Protein AF-A0A443Q8C3-F1 (afdb_monomer_lite)

Structure (mmCIF, N/CA/C/O backbone):
data_AF-A0A443Q8C3-F1
#
_entry.id   AF-A0A443Q8C3-F1
#
loop_
_atom_site.group_PDB
_atom_site.id
_atom_site.type_symbol
_atom_site.label_atom_id
_atom_site.label_alt_id
_atom_site.label_comp_id
_atom_site.label_asym_id
_atom_site.label_entity_id
_atom_site.label_seq_id
_atom_site.pdbx_PDB_ins_code
_atom_site.Cartn_x
_atom_site.Cartn_y
_atom_site.Cartn_z
_atom_site.occupancy
_atom_site.B_iso_or_equiv
_atom_site.auth_seq_id
_atom_site.auth_comp_id
_atom_site.auth_asym_id
_atom_site.auth_atom_id
_atom_site.pdbx_PDB_model_num
ATOM 1 N N . ARG A 1 1 ? -14.562 -20.144 0.808 1.00 48.78 1 ARG A N 1
ATOM 2 C CA . ARG A 1 1 ? -14.184 -19.216 -0.286 1.00 48.78 1 ARG A CA 1
ATOM 3 C C . ARG A 1 1 ? -14.293 -17.793 0.265 1.00 48.78 1 ARG A C 1
ATOM 5 O O . ARG A 1 1 ? -15.387 -17.267 0.357 1.00 48.78 1 ARG A O 1
ATOM 12 N N . TRP A 1 2 ? -13.187 -17.253 0.783 1.00 51.28 2 TRP A N 1
ATOM 13 C CA . TRP A 1 2 ? -13.104 -16.040 1.626 1.00 51.28 2 TRP A CA 1
ATOM 14 C C . TRP A 1 2 ? -13.117 -14.715 0.832 1.00 51.28 2 TRP A C 1
ATOM 16 O O . TRP A 1 2 ? -12.510 -13.733 1.235 1.00 51.28 2 TRP A O 1
ATOM 26 N N . GLU A 1 3 ? -13.761 -14.675 -0.331 1.00 54.03 3 GLU A N 1
ATOM 27 C CA . GLU A 1 3 ? -13.384 -13.722 -1.387 1.00 54.03 3 GLU A CA 1
ATOM 28 C C . GLU A 1 3 ? -13.912 -12.284 -1.242 1.00 54.03 3 GLU A C 1
ATOM 30 O O . GLU A 1 3 ? -13.580 -11.454 -2.086 1.00 54.03 3 GLU A O 1
ATOM 35 N N . LYS A 1 4 ? -14.740 -11.950 -0.245 1.00 54.16 4 LYS A N 1
ATOM 36 C CA . LYS A 1 4 ? -15.472 -10.667 -0.255 1.00 54.16 4 LYS A CA 1
ATOM 37 C C . LYS A 1 4 ? -15.830 -10.108 1.129 1.00 54.16 4 LYS A C 1
ATOM 39 O O . LYS A 1 4 ? -16.882 -9.500 1.263 1.00 54.16 4 LYS A O 1
ATOM 44 N N . ASP A 1 5 ? -14.990 -10.298 2.144 1.00 58.72 5 ASP A N 1
ATOM 45 C CA . ASP A 1 5 ? -15.220 -9.660 3.449 1.00 58.72 5 ASP A CA 1
ATOM 46 C C . ASP A 1 5 ? -14.218 -8.514 3.675 1.00 58.72 5 ASP A C 1
ATOM 48 O O . ASP A 1 5 ? -13.044 -8.793 3.944 1.00 58.72 5 ASP A O 1
ATOM 52 N N . PRO A 1 6 ? -14.632 -7.235 3.576 1.00 57.81 6 PRO A N 1
ATOM 53 C CA . PRO A 1 6 ? -13.792 -6.111 3.991 1.00 57.81 6 PRO A CA 1
ATOM 54 C C . PRO A 1 6 ? -13.424 -6.181 5.484 1.00 57.81 6 PRO A C 1
ATOM 56 O O . PRO A 1 6 ? -12.370 -5.682 5.870 1.00 57.81 6 PRO A O 1
ATOM 59 N N . ASP A 1 7 ? -14.213 -6.902 6.289 1.00 65.56 7 ASP A N 1
ATOM 60 C CA . ASP A 1 7 ? -13.975 -7.166 7.715 1.00 65.56 7 ASP A CA 1
ATOM 61 C C . ASP A 1 7 ? -12.848 -8.186 7.998 1.00 65.56 7 ASP A C 1
ATOM 63 O O . ASP A 1 7 ? -12.597 -8.536 9.151 1.00 65.56 7 ASP A O 1
ATOM 67 N N . LYS A 1 8 ? -12.151 -8.693 6.968 1.00 79.88 8 LYS A N 1
ATOM 68 C CA . LYS A 1 8 ? -11.040 -9.660 7.121 1.00 79.88 8 LYS A CA 1
ATOM 69 C C . LYS A 1 8 ? -9.657 -9.108 6.819 1.00 79.88 8 LYS A C 1
ATOM 71 O O . LYS A 1 8 ? -8.678 -9.850 6.930 1.00 79.88 8 LYS A O 1
ATOM 76 N N . CYS A 1 9 ? -9.559 -7.840 6.442 1.00 90.12 9 CYS A N 1
ATOM 77 C CA . CYS A 1 9 ? -8.259 -7.203 6.321 1.00 90.12 9 CYS A CA 1
ATOM 78 C C . CYS A 1 9 ? -7.606 -7.067 7.700 1.00 90.12 9 CYS A C 1
ATOM 80 O O . CYS A 1 9 ? -8.284 -6.930 8.722 1.00 90.12 9 CYS A O 1
ATOM 82 N N . ARG A 1 10 ? -6.276 -7.161 7.742 1.00 90.19 10 ARG A N 1
ATOM 83 C CA . ARG A 1 10 ? -5.535 -6.980 8.996 1.00 90.19 10 ARG A CA 1
ATOM 84 C C . ARG A 1 10 ? -5.657 -5.519 9.455 1.00 90.19 10 ARG A C 1
ATOM 86 O O . ARG A 1 10 ? -6.044 -4.657 8.661 1.00 90.19 10 ARG A O 1
ATOM 93 N N . PRO A 1 11 ? -5.306 -5.201 10.713 1.00 92.19 11 PRO A N 1
ATOM 94 C CA . PRO A 1 11 ? -5.140 -3.810 11.114 1.00 92.19 11 PRO A CA 1
ATOM 95 C C . PRO A 1 11 ? -4.260 -3.053 10.114 1.00 92.19 11 PRO A C 1
ATOM 97 O O . PRO A 1 11 ? -3.286 -3.605 9.602 1.00 92.19 11 PRO A O 1
ATOM 100 N N . ASP A 1 12 ? -4.636 -1.806 9.831 1.00 94.19 12 ASP A N 1
ATOM 101 C CA . ASP A 1 12 ? -3.954 -0.925 8.876 1.00 94.19 12 ASP A CA 1
ATOM 102 C C . ASP A 1 12 ? -4.003 -1.358 7.399 1.00 94.19 12 ASP A C 1
ATOM 104 O O . ASP A 1 12 ? -3.338 -0.761 6.550 1.00 94.19 12 ASP A O 1
ATOM 108 N N . GLU A 1 13 ? -4.855 -2.322 7.058 1.00 94.31 13 GLU A N 1
ATOM 109 C CA . GLU A 1 13 ? -5.178 -2.677 5.679 1.00 94.31 13 GLU A CA 1
ATOM 110 C C . GLU A 1 13 ? -6.592 -2.222 5.296 1.00 94.31 13 GLU A C 1
ATOM 112 O O . GLU A 1 13 ? -7.497 -2.140 6.127 1.00 94.31 13 GLU A O 1
ATOM 117 N N . ILE A 1 14 ? -6.792 -1.954 4.009 1.00 93.19 14 ILE A N 1
ATOM 118 C CA . ILE A 1 14 ? -8.093 -1.687 3.397 1.00 93.19 14 ILE A CA 1
ATOM 119 C C . ILE A 1 14 ? -8.336 -2.674 2.262 1.00 93.19 14 ILE A C 1
ATOM 121 O O . ILE A 1 14 ? -7.426 -3.009 1.499 1.00 93.19 14 ILE A O 1
ATOM 125 N N . PHE A 1 15 ? -9.576 -3.141 2.139 1.00 92.69 15 PHE A N 1
ATOM 126 C CA . PHE A 1 15 ? -9.974 -3.939 0.990 1.00 92.69 15 PHE A CA 1
ATOM 127 C C . PHE A 1 15 ? -10.111 -3.031 -0.231 1.00 92.69 15 PHE A C 1
ATOM 129 O O . PHE A 1 15 ? -10.918 -2.100 -0.232 1.00 92.69 15 PHE A O 1
ATOM 136 N N . VAL A 1 16 ? -9.343 -3.314 -1.279 1.00 91.62 16 VAL A N 1
ATOM 137 C CA . VAL A 1 16 ? -9.373 -2.569 -2.538 1.00 91.62 16 VAL A CA 1
ATOM 138 C C . VAL A 1 16 ? -9.769 -3.485 -3.688 1.00 91.62 16 VAL A C 1
ATOM 140 O O . VAL A 1 16 ? -9.358 -4.642 -3.773 1.00 91.62 16 VAL A O 1
ATOM 143 N N . THR A 1 17 ? -10.577 -2.960 -4.607 1.00 93.19 17 THR A N 1
ATOM 144 C CA . THR A 1 17 ? -10.940 -3.647 -5.858 1.00 93.19 17 THR A CA 1
ATOM 145 C C . THR A 1 17 ? -9.952 -3.368 -6.988 1.00 93.19 17 THR A C 1
ATOM 147 O O . THR A 1 17 ? -10.012 -4.013 -8.029 1.00 93.19 17 THR A O 1
ATOM 150 N N . CYS A 1 18 ? -9.047 -2.408 -6.800 1.00 93.12 18 CYS A N 1
ATOM 151 C CA . CYS A 1 18 ? -7.918 -2.175 -7.686 1.00 93.12 18 CYS A CA 1
ATOM 152 C C . CYS A 1 18 ? -6.736 -1.630 -6.882 1.00 93.12 18 CYS A C 1
ATOM 154 O O . CYS 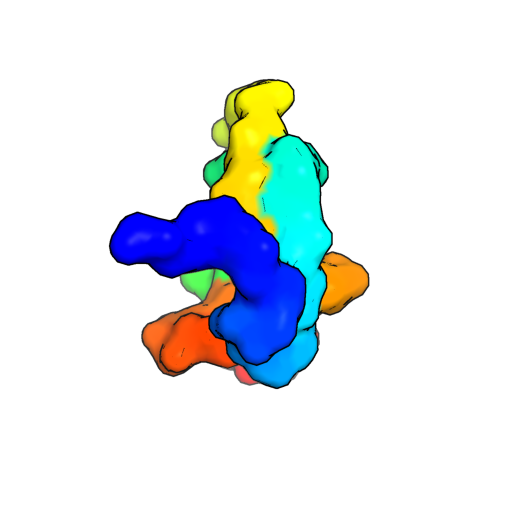A 1 18 ? -6.607 -0.426 -6.680 1.00 93.12 18 CYS A O 1
ATOM 156 N N . GLY A 1 19 ? -5.918 -2.546 -6.373 1.00 93.06 19 GLY A N 1
ATOM 157 C CA . GLY A 1 19 ? -4.654 -2.258 -5.713 1.00 93.06 19 GLY A CA 1
ATOM 158 C C . GLY A 1 19 ? -3.455 -2.387 -6.648 1.00 93.06 19 GLY A C 1
ATOM 159 O O . GLY A 1 19 ? -3.555 -2.984 -7.721 1.00 93.06 19 GLY A O 1
ATOM 160 N N . SER A 1 20 ? -2.305 -1.863 -6.224 1.00 92.56 20 SER A N 1
ATOM 161 C CA . SER A 1 20 ? -1.055 -1.975 -6.987 1.00 92.56 20 SER A CA 1
ATOM 162 C C . SER A 1 20 ? -0.540 -3.417 -6.990 1.00 92.56 20 SER A C 1
ATOM 164 O O . SER A 1 20 ? -0.442 -4.033 -5.927 1.00 92.56 20 SER A O 1
ATOM 166 N N . ALA A 1 21 ? -0.138 -3.936 -8.154 1.00 92.38 21 ALA A N 1
ATOM 167 C CA . ALA A 1 21 ? 0.586 -5.211 -8.277 1.00 92.38 21 ALA A CA 1
ATOM 168 C C . ALA A 1 21 ? 2.026 -5.167 -7.753 1.00 92.38 21 ALA A C 1
ATOM 170 O O . ALA A 1 21 ? 2.714 -6.181 -7.684 1.00 92.38 21 ALA A O 1
ATOM 171 N N . CYS A 1 22 ? 2.474 -3.983 -7.357 1.00 92.94 22 CYS A N 1
ATOM 172 C CA . CYS A 1 22 ? 3.859 -3.668 -7.068 1.00 92.94 22 CYS A CA 1
ATOM 173 C C . CYS A 1 22 ? 3.969 -2.898 -5.748 1.00 92.94 22 CYS A C 1
ATOM 175 O O . CYS A 1 22 ? 4.769 -1.973 -5.618 1.00 92.94 22 CYS A O 1
ATOM 177 N N . ALA A 1 23 ? 3.118 -3.237 -4.776 1.00 92.12 23 ALA A N 1
ATOM 178 C CA . ALA A 1 23 ? 3.078 -2.561 -3.485 1.00 92.12 23 ALA A CA 1
ATOM 179 C C . ALA A 1 23 ? 4.473 -2.476 -2.834 1.00 92.12 23 ALA A C 1
ATOM 181 O O . ALA A 1 23 ? 5.305 -3.387 -2.957 1.00 92.12 23 ALA A O 1
ATOM 182 N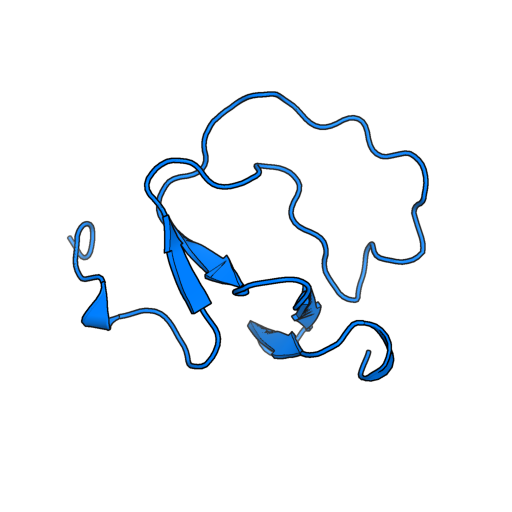 N . ASP A 1 24 ? 4.736 -1.355 -2.166 1.00 93.44 24 ASP A N 1
ATOM 183 C CA . ASP A 1 24 ? 5.946 -1.182 -1.374 1.00 93.44 24 ASP A CA 1
ATOM 184 C C . ASP A 1 24 ? 5.910 -2.089 -0.134 1.00 93.44 24 ASP A C 1
ATOM 186 O O . ASP A 1 24 ? 4.878 -2.316 0.508 1.00 93.44 24 ASP A O 1
ATOM 190 N N . THR A 1 25 ? 7.072 -2.630 0.198 1.00 95.44 25 THR A N 1
ATOM 191 C CA . THR A 1 25 ? 7.333 -3.486 1.354 1.00 95.44 25 THR A CA 1
ATOM 192 C C . THR A 1 25 ? 8.648 -3.051 1.984 1.00 95.44 25 THR A C 1
ATOM 194 O O . THR A 1 25 ? 9.488 -2.441 1.318 1.00 95.44 25 THR A O 1
ATOM 197 N N . CYS A 1 26 ? 8.881 -3.410 3.245 1.00 96.31 26 CYS A N 1
ATOM 198 C CA . CYS A 1 26 ? 10.171 -3.126 3.883 1.00 96.31 26 CYS A CA 1
ATOM 199 C C . CYS A 1 26 ? 11.365 -3.703 3.102 1.00 96.31 26 CYS A C 1
ATOM 201 O O . CYS A 1 26 ? 12.453 -3.135 3.116 1.00 96.31 26 CYS A O 1
ATOM 203 N N . GLU A 1 27 ? 11.157 -4.798 2.371 1.00 94.69 27 GLU A N 1
ATOM 204 C CA . GLU A 1 27 ? 12.196 -5.471 1.593 1.00 94.69 27 GLU A CA 1
ATOM 205 C C . GLU A 1 27 ? 12.528 -4.747 0.286 1.00 94.69 27 GLU A C 1
ATOM 207 O O . GLU A 1 27 ? 13.637 -4.894 -0.213 1.00 94.69 27 GLU A O 1
ATOM 212 N N . ASN A 1 28 ? 11.609 -3.952 -0.273 1.00 94.31 28 ASN A N 1
ATOM 213 C CA . ASN A 1 28 ? 11.789 -3.313 -1.582 1.00 94.31 28 ASN A CA 1
ATOM 214 C C . ASN A 1 28 ? 11.850 -1.776 -1.541 1.00 94.31 28 ASN A C 1
ATOM 216 O O . ASN A 1 28 ? 12.132 -1.170 -2.571 1.00 94.31 28 ASN A O 1
ATOM 220 N N . LEU A 1 29 ? 11.682 -1.152 -0.368 1.00 91.69 29 LEU A N 1
ATOM 221 C CA . LEU A 1 29 ? 11.729 0.309 -0.187 1.00 91.69 29 LEU A CA 1
ATOM 222 C C . LEU A 1 29 ? 13.034 0.969 -0.665 1.00 91.69 29 LEU A C 1
ATOM 224 O O . LEU A 1 29 ? 13.053 2.148 -1.008 1.00 91.69 29 LEU A O 1
ATOM 228 N N . HIS A 1 30 ? 14.140 0.223 -0.688 1.00 91.62 30 HIS A N 1
ATOM 229 C CA . HIS A 1 30 ? 15.432 0.714 -1.171 1.00 91.62 30 HIS A CA 1
ATOM 230 C C . HIS A 1 30 ? 15.548 0.708 -2.709 1.00 91.62 30 HIS A C 1
ATOM 232 O O . HIS A 1 30 ? 16.488 1.284 -3.262 1.00 91.62 30 HIS A O 1
ATOM 238 N N . ILE A 1 31 ? 14.606 0.071 -3.410 1.00 92.56 31 ILE A N 1
ATOM 239 C CA . ILE A 1 31 ? 14.595 -0.069 -4.866 1.00 92.56 31 ILE A CA 1
ATOM 240 C C . ILE A 1 31 ? 13.769 1.074 -5.460 1.00 92.56 31 ILE A C 1
ATOM 242 O O . ILE A 1 31 ? 12.542 1.027 -5.496 1.00 92.56 31 ILE A O 1
ATOM 246 N N . LYS A 1 32 ? 14.459 2.109 -5.946 1.00 84.12 32 LYS A N 1
ATOM 247 C CA . LYS A 1 32 ? 13.823 3.336 -6.461 1.00 84.12 32 LYS A CA 1
ATOM 248 C C . LYS A 1 32 ? 13.113 3.150 -7.802 1.00 84.12 32 LYS A C 1
ATOM 250 O O . LYS A 1 32 ? 12.103 3.792 -8.058 1.00 84.12 32 LYS A O 1
ATOM 255 N N . GLU A 1 33 ? 13.651 2.285 -8.653 1.00 88.56 33 GLU A N 1
ATOM 256 C CA . GLU A 1 33 ? 13.185 2.072 -10.023 1.00 88.56 33 GLU A CA 1
ATOM 257 C C . GLU A 1 33 ? 12.584 0.669 -10.112 1.00 88.56 33 GLU A C 1
ATOM 259 O O . GLU A 1 33 ? 13.304 -0.325 -10.236 1.00 88.56 33 GLU A O 1
ATOM 264 N N . ARG A 1 34 ? 11.256 0.572 -10.004 1.00 90.19 34 ARG A N 1
ATOM 265 C CA . ARG A 1 34 ? 10.527 -0.689 -10.172 1.00 90.19 34 ARG A CA 1
ATOM 266 C C . ARG A 1 34 ? 9.577 -0.560 -11.348 1.00 90.19 34 ARG A C 1
ATOM 268 O O . ARG A 1 34 ? 8.720 0.318 -11.382 1.00 90.19 34 ARG A O 1
ATOM 275 N N . THR A 1 35 ? 9.737 -1.449 -12.323 1.00 90.50 35 THR A N 1
ATOM 276 C CA . THR A 1 35 ? 8.756 -1.570 -13.400 1.00 90.50 35 THR A CA 1
ATOM 277 C C . THR A 1 35 ? 7.570 -2.348 -12.860 1.00 90.50 35 THR A C 1
ATOM 279 O O . THR A 1 35 ? 7.692 -3.523 -12.525 1.00 90.50 35 THR A O 1
ATOM 282 N N . CYS A 1 36 ? 6.434 -1.672 -12.762 1.00 90.88 36 CYS A N 1
ATOM 283 C CA . CYS A 1 36 ? 5.197 -2.240 -12.263 1.00 90.88 36 CYS A CA 1
ATOM 284 C C . CYS A 1 36 ? 4.198 -2.344 -13.415 1.00 90.88 36 CYS A C 1
ATOM 286 O O . CYS A 1 36 ? 4.023 -1.419 -14.215 1.00 90.88 36 CYS A O 1
ATOM 288 N N . THR A 1 37 ? 3.534 -3.481 -13.502 1.00 93.12 37 THR A N 1
ATOM 289 C CA . THR A 1 37 ? 2.405 -3.698 -14.399 1.00 93.12 37 THR A CA 1
ATOM 290 C C . THR A 1 37 ? 1.187 -2.887 -13.945 1.00 93.12 37 THR A C 1
ATOM 292 O O . THR A 1 37 ? 1.069 -2.479 -12.789 1.00 93.12 37 THR A O 1
ATOM 295 N N . ARG A 1 38 ? 0.263 -2.620 -14.876 1.00 91.88 38 ARG A N 1
ATOM 296 C CA . ARG A 1 38 ? -0.957 -1.835 -14.611 1.00 91.88 38 ARG A CA 1
ATOM 297 C C . ARG A 1 38 ? -2.162 -2.696 -14.227 1.00 91.88 38 ARG A C 1
ATOM 299 O O . ARG A 1 38 ? -3.289 -2.210 -14.281 1.00 91.88 38 ARG A O 1
ATOM 306 N N . GLU A 1 39 ? -1.958 -3.969 -13.897 1.00 95.19 39 GLU A N 1
ATOM 307 C CA . GLU A 1 39 ? -3.065 -4.797 -13.427 1.00 95.19 39 GLU A CA 1
ATOM 308 C C . GLU A 1 39 ? -3.551 -4.369 -12.035 1.00 95.19 39 GLU A C 1
ATOM 310 O O . GLU A 1 39 ? -2.792 -3.913 -11.181 1.00 95.19 39 GLU A O 1
ATOM 315 N N . CYS A 1 40 ? -4.851 -4.547 -11.818 1.00 94.44 40 CYS A N 1
ATOM 316 C CA . CYS A 1 40 ? -5.499 -4.325 -10.537 1.00 94.44 40 CYS A CA 1
ATOM 317 C C . CYS A 1 40 ? -5.415 -5.594 -9.686 1.00 94.44 40 CYS A C 1
ATOM 319 O O . CYS A 1 40 ? -5.993 -6.621 -10.053 1.00 94.44 40 CYS A O 1
ATOM 321 N N . ILE A 1 41 ? -4.782 -5.515 -8.515 1.00 92.81 41 ILE A N 1
ATOM 322 C CA . ILE A 1 41 ? -4.840 -6.592 -7.521 1.00 92.81 41 ILE A CA 1
ATOM 323 C C . ILE A 1 41 ? -6.008 -6.340 -6.575 1.00 92.81 41 ILE A C 1
ATOM 325 O O . ILE A 1 41 ? -6.033 -5.351 -5.844 1.00 92.81 41 ILE A O 1
ATOM 329 N N . ILE A 1 42 ? -6.990 -7.239 -6.598 1.00 93.38 42 ILE A N 1
ATOM 330 C CA . ILE A 1 42 ? -8.123 -7.218 -5.669 1.00 93.38 42 ILE A CA 1
ATOM 331 C C . ILE A 1 42 ? -7.688 -7.885 -4.364 1.00 93.38 42 ILE A C 1
ATOM 333 O O . ILE A 1 42 ? -7.229 -9.027 -4.379 1.00 93.38 42 ILE A O 1
ATOM 337 N N . GLY A 1 43 ? -7.865 -7.206 -3.234 1.00 92.19 43 GLY A N 1
ATOM 338 C CA . GLY A 1 43 ? -7.553 -7.763 -1.920 1.00 92.19 43 GLY A CA 1
ATOM 339 C 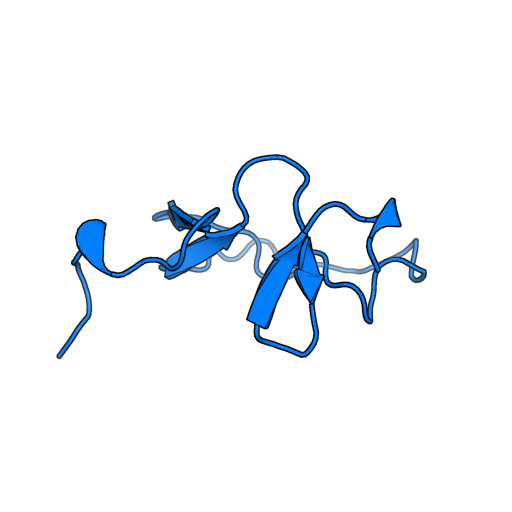C . GLY A 1 43 ? -7.251 -6.702 -0.869 1.00 92.19 43 GLY A C 1
ATOM 340 O O . GLY A 1 43 ? -7.494 -5.517 -1.075 1.00 92.19 43 GLY A O 1
ATOM 341 N N . CYS A 1 44 ? -6.721 -7.140 0.270 1.00 93.81 44 CYS A N 1
ATOM 342 C CA . CYS A 1 44 ? -6.310 -6.251 1.352 1.00 93.81 44 CYS A CA 1
ATOM 343 C C . CYS A 1 44 ? -4.919 -5.666 1.078 1.00 93.81 44 CYS A C 1
ATOM 345 O O . CYS A 1 44 ? -3.943 -6.406 0.910 1.00 93.81 44 CYS A O 1
ATOM 347 N N . GLN A 1 45 ? -4.822 -4.340 1.056 1.00 94.81 45 GLN A N 1
ATOM 348 C CA . GLN A 1 45 ? -3.564 -3.608 0.904 1.00 94.81 45 GLN A CA 1
ATOM 349 C C . GLN A 1 45 ? -3.378 -2.614 2.045 1.00 94.81 45 GLN A C 1
ATOM 351 O O . GLN A 1 45 ? -4.355 -2.154 2.630 1.00 94.81 45 GLN A O 1
ATOM 356 N N . CYS A 1 46 ? -2.125 -2.300 2.374 1.00 95.94 46 CYS A N 1
ATOM 357 C CA . CYS A 1 46 ? -1.815 -1.319 3.406 1.00 95.94 46 CYS A CA 1
ATOM 358 C C . CYS A 1 46 ? -2.443 0.039 3.068 1.00 95.94 46 CYS A C 1
ATOM 360 O O . CYS A 1 46 ? -2.423 0.472 1.916 1.00 95.94 46 CYS A O 1
ATOM 362 N N . ARG A 1 47 ? -3.043 0.692 4.065 1.00 94.81 47 ARG A N 1
ATOM 363 C CA . ARG A 1 47 ? -3.692 1.995 3.881 1.00 94.81 47 ARG A CA 1
ATOM 364 C C . ARG A 1 47 ? -2.662 3.123 3.821 1.00 94.81 47 ARG A C 1
ATOM 366 O O . ARG A 1 47 ? -1.701 3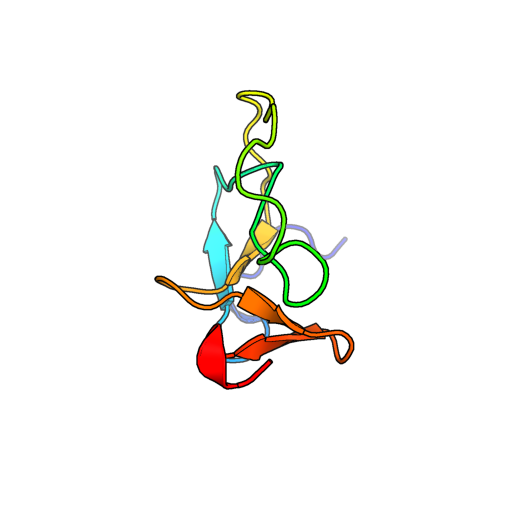.124 4.587 1.00 94.81 47 ARG A O 1
ATOM 373 N N . GLY A 1 48 ? -2.921 4.127 2.986 1.00 93.44 48 GLY A N 1
ATOM 374 C CA . GLY A 1 48 ? -2.050 5.301 2.856 1.00 93.44 48 GLY A CA 1
ATOM 375 C C . GLY A 1 48 ? -0.631 4.920 2.428 1.00 93.44 48 GLY A C 1
ATOM 376 O O . GLY A 1 48 ? -0.463 4.090 1.542 1.00 93.44 48 GLY A O 1
ATOM 377 N N . ASP A 1 49 ? 0.368 5.497 3.098 1.00 92.75 49 ASP A N 1
ATOM 378 C CA . ASP A 1 49 ? 1.796 5.315 2.783 1.00 92.75 49 ASP A CA 1
ATOM 379 C C . ASP A 1 49 ? 2.461 4.194 3.607 1.00 92.75 49 ASP A C 1
ATOM 381 O O . ASP A 1 49 ? 3.681 4.168 3.792 1.00 92.75 49 ASP A O 1
ATOM 385 N N . LEU A 1 50 ? 1.660 3.301 4.195 1.00 96.50 50 LEU A N 1
ATOM 386 C CA . LEU A 1 50 ? 2.179 2.176 4.964 1.00 96.50 50 LEU A CA 1
ATOM 387 C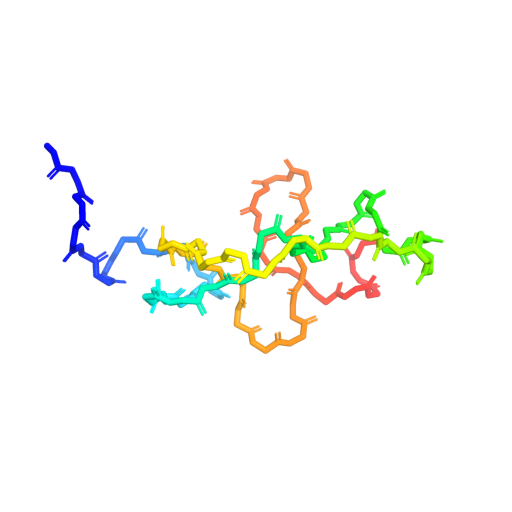 C . LEU A 1 50 ? 2.665 1.066 4.033 1.00 96.50 50 LEU A C 1
ATOM 389 O O . LEU A 1 50 ? 2.068 0.786 2.995 1.00 96.50 50 LEU A O 1
ATOM 393 N N . VAL A 1 51 ? 3.713 0.374 4.464 1.00 96.75 51 VAL A N 1
ATOM 394 C CA . VAL A 1 51 ? 4.328 -0.733 3.733 1.00 96.75 51 VAL A CA 1
ATOM 395 C C . VAL A 1 51 ? 4.229 -2.020 4.533 1.00 96.75 51 VAL A C 1
ATOM 397 O O . VAL A 1 51 ? 4.218 -2.006 5.767 1.00 96.75 51 VAL A O 1
ATOM 400 N N . ARG A 1 52 ? 4.167 -3.156 3.837 1.00 96.56 52 ARG A N 1
ATOM 401 C CA . ARG A 1 52 ? 4.103 -4.461 4.502 1.00 96.56 52 ARG A CA 1
ATOM 402 C C . ARG A 1 52 ? 5.499 -4.876 4.983 1.00 96.56 52 ARG A C 1
ATOM 404 O O . ARG A 1 52 ? 6.449 -4.874 4.201 1.00 96.56 52 ARG A O 1
ATOM 411 N N . ASN A 1 53 ? 5.622 -5.235 6.258 1.00 96.50 53 ASN A N 1
ATOM 412 C CA . ASN A 1 53 ? 6.847 -5.801 6.832 1.00 96.50 53 ASN A CA 1
ATOM 413 C C . ASN A 1 53 ? 6.884 -7.339 6.714 1.00 96.50 53 ASN A C 1
ATOM 415 O O . ASN A 1 53 ? 5.899 -7.963 6.318 1.00 96.50 53 ASN A O 1
ATOM 419 N N . ALA A 1 54 ? 7.998 -7.962 7.113 1.00 94.94 54 ALA A N 1
ATOM 420 C CA . ALA A 1 54 ? 8.177 -9.419 7.060 1.00 94.94 54 ALA A CA 1
ATOM 421 C C . ALA A 1 54 ? 7.205 -10.206 7.969 1.00 94.94 54 ALA A C 1
ATOM 423 O O . ALA A 1 54 ? 6.886 -11.359 7.690 1.00 94.94 54 ALA A O 1
ATOM 424 N N . ALA A 1 55 ? 6.674 -9.583 9.030 1.00 94.56 55 ALA A N 1
ATOM 425 C CA . ALA A 1 55 ? 5.611 -10.164 9.860 1.00 94.56 55 ALA A CA 1
ATOM 426 C C . ALA A 1 55 ? 4.217 -10.059 9.200 1.00 94.56 55 ALA A C 1
ATOM 428 O O . ALA A 1 55 ? 3.220 -10.585 9.702 1.00 94.56 55 ALA A O 1
ATOM 429 N N . GLY A 1 56 ? 4.130 -9.377 8.057 1.00 92.69 56 GLY A N 1
ATOM 430 C CA . GLY A 1 56 ? 2.913 -9.151 7.296 1.00 92.69 56 GLY A CA 1
ATOM 431 C C . GLY A 1 56 ? 2.002 -8.066 7.873 1.00 92.69 56 GLY A C 1
ATOM 432 O O . GLY A 1 56 ? 0.827 -8.049 7.506 1.00 92.69 56 GLY A O 1
ATOM 433 N N . GLY A 1 57 ? 2.499 -7.205 8.763 1.00 95.69 57 GLY A N 1
ATOM 434 C CA . GLY A 1 57 ? 1.803 -6.007 9.243 1.00 95.69 57 GLY A CA 1
ATOM 435 C C . GLY A 1 57 ? 2.159 -4.770 8.417 1.00 95.69 57 GLY A C 1
ATOM 436 O O . GLY A 1 57 ? 3.225 -4.722 7.802 1.00 95.69 57 GLY A O 1
ATOM 437 N N . CYS A 1 58 ? 1.272 -3.776 8.405 1.00 96.94 58 CYS A N 1
ATOM 438 C CA . CYS A 1 58 ? 1.495 -2.500 7.730 1.00 96.94 58 CYS A CA 1
ATOM 439 C C . CYS A 1 58 ? 2.135 -1.497 8.696 1.00 96.94 58 CYS A C 1
ATOM 441 O O . CYS A 1 58 ? 1.581 -1.205 9.753 1.00 96.94 58 CYS A O 1
ATOM 443 N N . VAL A 1 59 ? 3.309 -0.982 8.340 1.00 97.12 59 VAL A N 1
ATOM 444 C CA . VAL A 1 59 ? 4.101 -0.054 9.163 1.00 97.12 59 VAL A CA 1
ATOM 445 C C . VAL A 1 59 ? 4.562 1.133 8.328 1.00 97.12 59 VAL A C 1
ATOM 447 O O . VAL A 1 59 ? 4.506 1.097 7.098 1.00 97.12 59 VAL A O 1
ATOM 450 N N . LYS A 1 60 ? 5.021 2.209 8.970 1.00 96.81 60 LYS A N 1
ATOM 451 C CA . LYS A 1 60 ? 5.647 3.313 8.230 1.00 96.81 60 LYS A CA 1
ATOM 452 C C . LYS A 1 60 ? 6.986 2.855 7.658 1.00 96.81 60 LYS A C 1
ATOM 454 O O . LYS A 1 60 ? 7.682 2.066 8.287 1.00 96.81 60 LYS A O 1
ATOM 459 N N . GLY A 1 61 ? 7.394 3.405 6.516 1.00 93.81 61 GLY A N 1
ATOM 460 C CA . GLY A 1 61 ? 8.673 3.034 5.896 1.00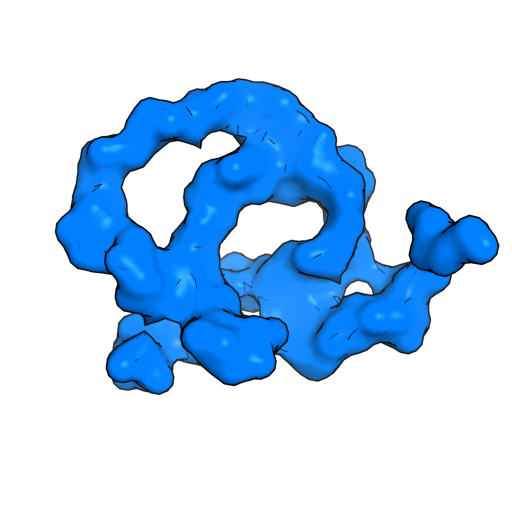 93.81 61 GLY A CA 1
ATOM 461 C C . GLY A 1 61 ? 9.907 3.273 6.779 1.00 93.81 61 GLY A C 1
ATOM 462 O O . GLY A 1 61 ? 10.901 2.583 6.624 1.00 93.81 61 GLY A O 1
ATOM 463 N N . ASN A 1 62 ? 9.836 4.195 7.746 1.00 94.25 62 ASN A N 1
ATOM 464 C CA . ASN A 1 62 ? 10.893 4.431 8.741 1.00 94.25 62 ASN A CA 1
ATOM 465 C C . ASN A 1 62 ? 10.820 3.515 9.982 1.00 94.25 62 ASN A C 1
ATOM 467 O O . ASN A 1 62 ? 11.559 3.729 10.939 1.00 94.25 62 ASN A O 1
ATOM 471 N N . GLN A 1 63 ? 9.857 2.594 10.008 1.00 94.69 63 GLN A N 1
ATOM 472 C CA . GLN A 1 63 ? 9.684 1.543 11.018 1.00 94.69 63 GLN A CA 1
ATOM 473 C C . GLN A 1 63 ? 9.974 0.150 10.439 1.00 94.69 63 GLN A C 1
ATOM 475 O O . GLN A 1 63 ? 9.819 -0.852 11.139 1.00 94.69 63 GLN A O 1
ATOM 480 N N . CYS A 1 64 ? 10.352 0.106 9.161 1.00 90.00 64 CYS A N 1
ATOM 481 C CA . CYS A 1 64 ? 11.291 -0.881 8.671 1.00 90.00 64 CYS A CA 1
ATOM 482 C C . CYS A 1 64 ? 12.667 -0.575 9.306 1.00 90.00 64 CYS A C 1
ATOM 484 O O . CYS A 1 64 ? 13.374 -1.549 9.614 1.00 90.00 64 CYS A O 1
#

InterPro domains:
  IPR002919 Trypsin Inhibitor-like, cysteine rich domain [PF01826] (9-64)
  IPR036084 Serine protease inhibitor-like superfamily [SSF57567] (8-64)
  IPR051368 Serine Protease Inhibitor-like TIL Domain [PTHR23259] (4-64)

pLDDT: mean 89.04, std 12.1, range [48.78, 97.12]

Secondary structure (DSSP, 8-state):
--TT-GGGSPTTEEEEEEEETT--BTTTTT---------EEEEEEE-TTEEE-TTS-EEEGGG-

Radius of gyration: 12.13 Å; chains: 1; bounding box: 31×24×26 Å

Sequence (64 aa):
RWEKDPDKCRPDEIFVTCGSACADTCENLHIKERTCTRECIIGCQCRGDLVRNAAGGCVKGNQC

Foldseek 3Di:
DPQDDQVPADPQKGFDQFDWPDFAALVCPVPPDDDGDRGGDGGIDGPDQFHQYPVRDTDHNVVD

Organism: NCBI:txid1965070